Protein AF-A0A9Q4DMS9-F1 (afdb_monomer_lite)

Organism: Bacillus spizizenii (NCBI:txid96241)

Radius of gyration: 16.62 Å; chains: 1; bounding box: 44×31×35 Å

Secondary structure (DSSP, 8-state):
-HHHHHHHHTS-------HHHHHHHHTS-HHHHHHHHHHHHTTTS-HHHHHHHHHHHTTTTT--HHHHHHHHHHHHHHTT-

Structure (mmCIF, N/CA/C/O backbone):
data_AF-A0A9Q4DMS9-F1
#
_entry.id   AF-A0A9Q4DMS9-F1
#
loop_
_atom_site.group_PDB
_atom_site.id
_atom_site.type_symbol
_atom_site.label_atom_id
_atom_site.label_alt_id
_atom_site.label_comp_id
_atom_site.label_asym_id
_atom_site.label_entity_id
_atom_site.label_seq_id
_atom_site.pdbx_PDB_ins_code
_atom_site.Cartn_x
_atom_site.Cartn_y
_atom_site.Cartn_z
_atom_site.occupancy
_atom_site.B_iso_or_equiv
_atom_site.auth_seq_id
_atom_site.auth_comp_id
_atom_site.auth_asym_id
_atom_site.auth_atom_id
_atom_site.pdbx_PDB_model_num
ATOM 1 N N . THR A 1 1 ? 25.888 -7.675 -10.660 1.00 60.72 1 THR A N 1
ATOM 2 C CA . THR A 1 1 ? 27.269 -8.200 -10.771 1.00 60.72 1 THR A CA 1
ATOM 3 C C . THR A 1 1 ? 27.325 -9.105 -11.987 1.00 60.72 1 THR A C 1
ATOM 5 O O . THR A 1 1 ? 26.295 -9.690 -12.299 1.00 60.72 1 THR A O 1
ATOM 8 N N . GLU A 1 2 ? 28.468 -9.241 -12.669 1.00 75.75 2 GLU A N 1
ATOM 9 C CA . GLU A 1 2 ? 28.606 -10.161 -13.823 1.00 75.75 2 GLU A CA 1
ATOM 10 C C . GLU A 1 2 ? 28.169 -11.593 -13.480 1.00 75.75 2 GLU A C 1
ATOM 12 O O . GLU A 1 2 ? 27.479 -12.244 -14.256 1.00 75.75 2 GLU A O 1
ATOM 17 N N . THR A 1 3 ? 28.472 -12.042 -12.260 1.00 79.00 3 THR A N 1
ATOM 18 C CA . THR A 1 3 ? 28.063 -13.353 -11.739 1.00 79.00 3 THR A CA 1
ATOM 19 C C . THR A 1 3 ? 26.542 -13.522 -11.659 1.00 79.00 3 THR A C 1
ATOM 21 O O . THR A 1 3 ? 26.041 -14.626 -11.836 1.00 79.00 3 THR A O 1
ATOM 24 N N . GLY A 1 4 ? 25.80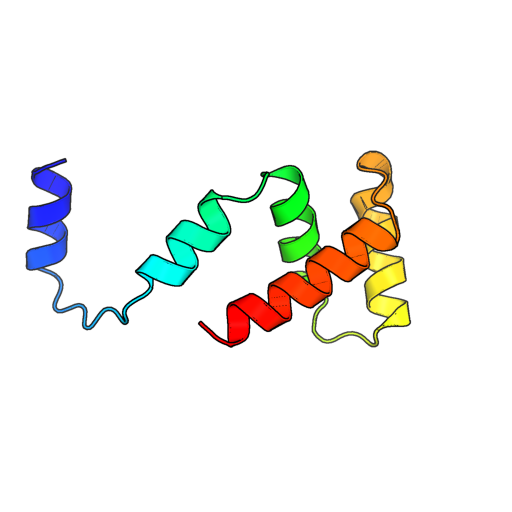1 -12.440 -11.393 1.00 73.88 4 GLY A N 1
ATOM 25 C CA . GLY A 1 4 ? 24.339 -12.461 -11.331 1.00 73.88 4 GLY A CA 1
ATOM 26 C C . GLY A 1 4 ? 23.691 -12.571 -12.710 1.00 73.88 4 GLY A C 1
ATOM 27 O O . GLY A 1 4 ? 22.732 -13.317 -12.855 1.00 73.88 4 GLY A O 1
ATOM 28 N N . SER A 1 5 ? 24.238 -11.890 -13.724 1.00 71.75 5 SER A N 1
ATOM 29 C CA . SER A 1 5 ? 23.759 -12.025 -15.109 1.00 71.75 5 SER A CA 1
ATOM 30 C C . SER A 1 5 ? 24.003 -13.431 -15.653 1.00 71.75 5 SER A C 1
ATOM 32 O O . SER A 1 5 ? 23.061 -14.059 -16.115 1.00 71.75 5 SER A O 1
ATOM 34 N N . ALA A 1 6 ? 25.214 -13.976 -15.483 1.00 77.69 6 ALA A N 1
ATOM 35 C CA . ALA A 1 6 ? 25.532 -15.331 -15.945 1.00 77.69 6 ALA A CA 1
ATOM 36 C C . ALA A 1 6 ? 24.661 -16.419 -15.282 1.00 77.69 6 ALA A C 1
ATOM 38 O O . ALA A 1 6 ? 24.369 -17.440 -15.893 1.00 77.69 6 ALA A O 1
ATOM 39 N N . PHE A 1 7 ? 24.223 -16.211 -14.034 1.00 79.06 7 PHE A N 1
ATOM 40 C CA . PHE A 1 7 ? 23.275 -17.106 -13.362 1.00 79.06 7 PHE A CA 1
ATOM 41 C C . PHE A 1 7 ? 21.880 -17.075 -14.006 1.00 79.06 7 PHE A C 1
ATOM 43 O O . PHE A 1 7 ? 21.246 -18.120 -14.131 1.00 79.06 7 PHE A O 1
ATOM 50 N N . LEU A 1 8 ? 21.413 -15.893 -14.421 1.00 73.75 8 LEU A N 1
ATOM 51 C CA . LEU A 1 8 ? 20.115 -15.730 -15.076 1.00 73.75 8 LEU A CA 1
ATOM 52 C C . LEU A 1 8 ? 20.115 -16.314 -16.492 1.00 73.75 8 LEU A C 1
ATOM 54 O O . LEU A 1 8 ? 19.123 -16.919 -16.868 1.00 73.75 8 LEU A O 1
ATOM 58 N N . ASP A 1 9 ? 21.231 -16.236 -17.222 1.00 74.38 9 ASP A N 1
ATOM 59 C CA . ASP A 1 9 ? 21.366 -16.805 -18.575 1.00 74.38 9 ASP A CA 1
ATOM 60 C C . ASP A 1 9 ? 21.238 -18.344 -18.610 1.00 74.38 9 ASP A C 1
ATOM 62 O O . ASP A 1 9 ? 20.969 -18.932 -19.656 1.00 74.38 9 ASP A O 1
ATOM 66 N N . HIS A 1 10 ? 21.441 -19.019 -17.472 1.00 74.94 10 HIS A N 1
ATOM 67 C CA . HIS A 1 10 ? 21.245 -20.467 -17.334 1.00 74.94 10 HIS A CA 1
ATOM 68 C C . HIS A 1 10 ? 19.819 -20.861 -16.953 1.00 74.94 10 HIS A C 1
ATOM 70 O O . HIS A 1 10 ? 19.455 -22.035 -17.053 1.00 74.94 10 HIS A O 1
ATOM 76 N N . ALA A 1 11 ? 19.031 -19.905 -16.474 1.00 72.06 11 ALA A N 1
ATOM 77 C CA . ALA A 1 11 ? 17.634 -20.116 -16.187 1.00 72.06 11 ALA A CA 1
ATOM 78 C C . ALA A 1 11 ? 16.858 -19.762 -17.459 1.00 72.06 11 ALA A C 1
ATOM 80 O O . ALA A 1 11 ? 16.837 -18.605 -17.862 1.00 72.06 11 ALA A O 1
ATOM 81 N N . ASP A 1 12 ? 16.226 -20.753 -18.092 1.00 66.31 12 ASP A N 1
ATOM 82 C CA . ASP A 1 12 ? 15.269 -20.565 -19.198 1.00 66.31 12 ASP A CA 1
ATOM 83 C C . ASP A 1 12 ? 13.996 -19.874 -18.654 1.00 66.31 12 ASP A C 1
ATOM 85 O O . ASP A 1 12 ? 12.910 -20.446 -18.554 1.00 66.31 12 ASP A O 1
ATOM 89 N N . LEU A 1 13 ? 14.165 -18.651 -18.156 1.00 70.19 13 LEU A N 1
ATOM 90 C CA . LEU A 1 13 ? 13.124 -17.822 -17.582 1.00 70.19 13 LEU A CA 1
ATOM 91 C C . LEU A 1 13 ? 12.567 -16.959 -18.704 1.00 70.19 13 LEU A C 1
ATOM 93 O O . LEU A 1 13 ? 13.144 -15.931 -19.057 1.00 70.19 13 LEU A O 1
ATOM 97 N N . ASP A 1 14 ? 11.411 -17.363 -19.223 1.00 72.25 14 ASP A N 1
ATOM 98 C CA . ASP A 1 14 ? 10.519 -16.452 -19.934 1.00 72.25 14 ASP A CA 1
ATOM 99 C C . ASP A 1 14 ? 9.949 -15.458 -18.913 1.00 72.25 14 ASP A C 1
ATOM 101 O O . ASP A 1 14 ? 8.889 -15.662 -18.314 1.00 72.25 14 ASP A O 1
ATOM 105 N N . MET A 1 15 ? 10.754 -14.444 -18.589 1.00 70.75 15 MET A N 1
ATOM 106 C CA . MET A 1 15 ? 10.376 -13.410 -17.642 1.00 70.75 15 MET A CA 1
ATOM 107 C C . MET A 1 15 ? 9.555 -12.358 -18.395 1.00 70.75 15 MET A C 1
ATOM 109 O O . MET A 1 15 ? 10.091 -11.731 -19.314 1.00 70.75 15 MET A O 1
ATOM 113 N N . PRO A 1 16 ? 8.288 -12.117 -18.012 1.00 80.00 16 PRO A N 1
ATOM 114 C CA . PRO A 1 16 ? 7.524 -11.017 -18.585 1.00 80.00 16 PRO A CA 1
ATOM 115 C C . PRO A 1 16 ? 8.246 -9.685 -18.337 1.00 80.00 16 PRO A C 1
ATOM 117 O O . PRO A 1 16 ? 9.036 -9.564 -17.395 1.00 80.00 16 PRO A O 1
ATOM 120 N N . ASP A 1 17 ? 7.981 -8.672 -19.166 1.00 83.56 17 ASP A N 1
ATOM 121 C CA . ASP A 1 17 ? 8.559 -7.340 -18.967 1.00 83.56 17 ASP A CA 1
ATOM 122 C C . ASP A 1 17 ? 7.996 -6.696 -17.690 1.00 83.56 17 ASP A C 1
ATOM 124 O O . ASP A 1 17 ? 6.979 -6.010 -17.687 1.00 83.56 17 ASP A O 1
ATOM 128 N N . ILE A 1 18 ? 8.675 -6.947 -16.573 1.00 86.56 18 ILE A N 1
ATOM 129 C CA . ILE A 1 18 ? 8.348 -6.404 -15.253 1.00 86.56 18 ILE A CA 1
ATOM 130 C C . ILE A 1 18 ? 9.112 -5.114 -14.956 1.00 86.56 18 ILE A C 1
ATOM 132 O O . ILE A 1 18 ? 9.044 -4.604 -13.836 1.00 86.56 18 ILE A O 1
ATOM 136 N N . LYS A 1 19 ? 9.872 -4.572 -15.919 1.00 88.19 19 LYS A N 1
ATOM 137 C CA . LYS A 1 19 ? 10.709 -3.395 -15.669 1.00 88.19 19 LYS A CA 1
ATOM 138 C C . LYS A 1 19 ? 9.859 -2.203 -15.225 1.00 88.19 19 LYS A C 1
ATOM 140 O O . LYS A 1 19 ? 10.228 -1.522 -14.271 1.00 88.19 19 LYS A O 1
ATOM 145 N N . GLY A 1 20 ? 8.695 -2.007 -15.851 1.00 89.88 20 GLY A N 1
ATOM 146 C CA . GLY A 1 20 ? 7.734 -0.968 -15.465 1.00 89.88 20 GLY A CA 1
ATOM 147 C C . GLY A 1 20 ? 7.235 -1.117 -14.023 1.00 89.88 20 GLY A C 1
ATOM 148 O O . GLY A 1 20 ? 7.222 -0.142 -13.272 1.00 89.88 20 GLY A O 1
ATOM 149 N N . TYR A 1 21 ? 6.915 -2.345 -13.603 1.00 91.44 21 TYR A N 1
ATOM 150 C CA . TYR A 1 21 ? 6.524 -2.647 -12.222 1.00 91.44 21 TYR A CA 1
ATOM 151 C C . TYR A 1 21 ? 7.640 -2.316 -11.229 1.00 91.44 21 TYR A C 1
ATOM 153 O O . TYR A 1 21 ? 7.402 -1.644 -10.225 1.00 91.44 21 TYR A O 1
ATOM 161 N N . ILE A 1 22 ? 8.861 -2.777 -11.512 1.00 92.31 22 ILE A N 1
ATOM 162 C CA . ILE A 1 22 ? 10.023 -2.576 -10.640 1.00 92.31 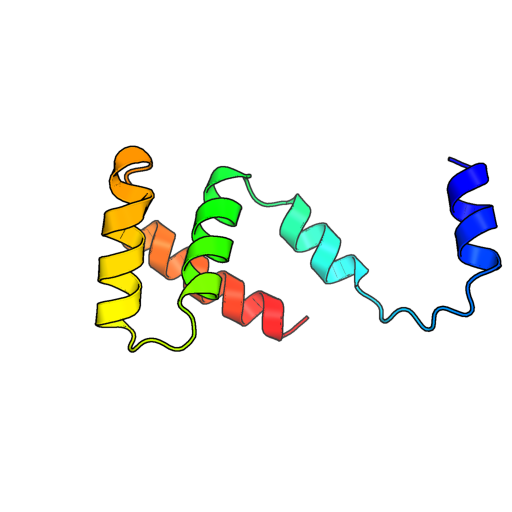22 ILE A CA 1
ATOM 163 C C . ILE A 1 22 ? 10.323 -1.084 -10.484 1.00 92.31 22 ILE A C 1
ATOM 165 O O . ILE A 1 22 ? 10.503 -0.612 -9.361 1.00 92.31 22 ILE A O 1
ATOM 169 N N . ASP A 1 23 ? 10.356 -0.339 -11.589 1.00 94.81 23 ASP A N 1
ATOM 170 C CA . ASP A 1 23 ? 10.639 1.097 -11.574 1.00 94.81 23 ASP A CA 1
ATOM 171 C C . ASP A 1 23 ? 9.554 1.865 -10.798 1.00 94.81 23 ASP A C 1
ATOM 173 O O . ASP A 1 23 ? 9.877 2.720 -9.969 1.00 94.81 23 ASP A O 1
ATOM 177 N N . SER A 1 24 ? 8.277 1.511 -10.997 1.00 96.00 24 SER A N 1
ATOM 178 C CA . SER A 1 24 ? 7.145 2.096 -10.269 1.00 96.00 24 SER A CA 1
ATOM 179 C C . SER A 1 24 ? 7.270 1.875 -8.758 1.00 96.00 24 SER A C 1
ATOM 181 O O . SER A 1 24 ? 7.282 2.839 -7.987 1.00 96.00 24 SER A O 1
ATOM 183 N N . VAL A 1 25 ? 7.486 0.628 -8.324 1.00 96.06 25 VAL A N 1
ATOM 184 C CA . VAL A 1 25 ? 7.632 0.285 -6.900 1.00 96.06 25 VAL A CA 1
ATOM 185 C C . VAL A 1 25 ? 8.851 0.971 -6.283 1.00 96.06 25 VAL A C 1
ATOM 187 O O . VAL A 1 25 ? 8.731 1.565 -5.213 1.00 96.06 25 VAL A O 1
ATOM 190 N N . ASN A 1 26 ? 9.999 0.974 -6.964 1.00 96.69 26 ASN A N 1
ATOM 191 C CA . ASN A 1 26 ? 11.224 1.608 -6.465 1.00 96.69 26 ASN A CA 1
ATOM 192 C C . ASN A 1 26 ? 11.121 3.136 -6.335 1.00 96.69 26 ASN A C 1
ATOM 194 O O . ASN A 1 26 ? 11.887 3.735 -5.580 1.00 96.69 26 ASN A O 1
ATOM 198 N N . SER A 1 27 ? 10.192 3.775 -7.051 1.00 96.81 27 SER A N 1
ATOM 199 C CA . SER A 1 27 ? 9.975 5.224 -6.968 1.00 96.81 27 SER A CA 1
ATOM 200 C C . SER A 1 27 ? 9.216 5.666 -5.709 1.00 96.81 27 SER A C 1
ATOM 202 O O . SER A 1 27 ? 9.221 6.850 -5.361 1.00 96.81 27 SER A O 1
ATOM 204 N N . ARG A 1 28 ? 8.554 4.735 -5.008 1.00 97.88 28 ARG A N 1
ATOM 205 C CA . ARG A 1 28 ? 7.710 5.028 -3.844 1.00 97.88 28 ARG A CA 1
ATOM 206 C C . ARG A 1 28 ? 8.474 4.859 -2.531 1.00 97.88 28 ARG A C 1
ATOM 208 O O . ARG A 1 28 ? 9.398 4.062 -2.404 1.00 97.88 28 ARG A O 1
ATOM 215 N N . SER A 1 29 ? 8.062 5.608 -1.508 1.00 98.19 29 SER A N 1
ATOM 216 C CA . SER A 1 29 ? 8.668 5.493 -0.177 1.00 98.19 29 SER A CA 1
ATOM 217 C C . SER A 1 29 ? 8.314 4.161 0.491 1.00 98.19 29 SER A C 1
ATOM 219 O O . SER A 1 29 ? 7.201 3.654 0.339 1.00 98.19 29 SER A O 1
ATOM 221 N N . SER A 1 30 ? 9.215 3.630 1.324 1.00 98.00 30 SER A N 1
ATOM 222 C CA . SER A 1 30 ? 8.952 2.401 2.090 1.00 98.00 30 SER A CA 1
ATOM 223 C C . SER A 1 30 ? 7.705 2.511 2.970 1.00 98.00 30 SER A C 1
ATOM 225 O O . SER A 1 30 ? 6.954 1.551 3.088 1.00 98.00 30 SER A O 1
ATOM 227 N N . ARG A 1 31 ? 7.445 3.696 3.540 1.00 97.88 31 ARG A N 1
ATOM 228 C CA . ARG A 1 31 ? 6.238 3.972 4.331 1.00 97.88 31 ARG A CA 1
ATOM 229 C C . ARG A 1 31 ? 4.962 3.804 3.501 1.00 97.88 31 ARG A C 1
ATOM 231 O O . ARG A 1 31 ? 3.981 3.269 4.008 1.00 97.88 31 ARG A O 1
ATOM 238 N N . PHE A 1 32 ? 4.957 4.277 2.259 1.00 98.44 32 PHE A N 1
ATOM 239 C CA . PHE A 1 32 ? 3.801 4.144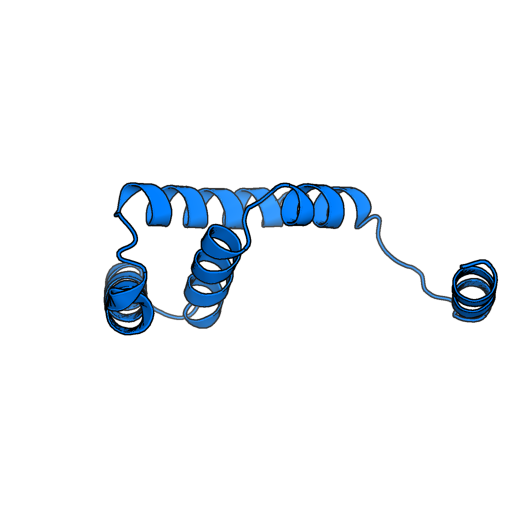 1.374 1.00 98.44 32 PHE A CA 1
ATOM 240 C C . PHE A 1 32 ? 3.609 2.690 0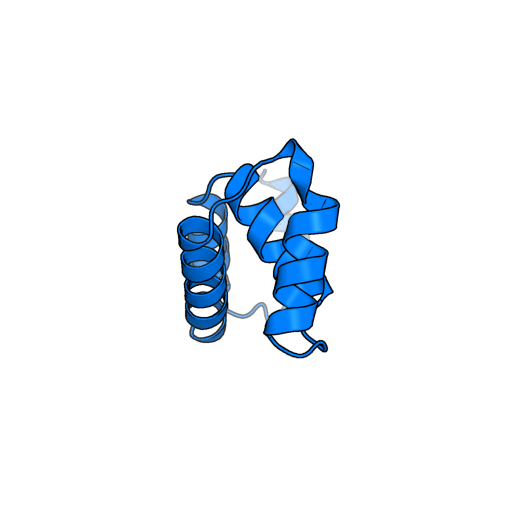.927 1.00 98.44 32 PHE A C 1
ATOM 242 O O . PHE A 1 32 ? 2.508 2.156 0.996 1.00 98.44 32 PHE A O 1
ATOM 249 N N . LEU A 1 33 ? 4.694 2.002 0.564 1.00 98.31 33 LEU A N 1
ATOM 250 C CA . LEU A 1 33 ? 4.639 0.584 0.192 1.00 98.31 33 LEU A CA 1
ATOM 251 C C . LEU A 1 33 ? 4.218 -0.322 1.362 1.00 98.31 33 LEU A C 1
ATOM 253 O O . LEU A 1 33 ? 3.554 -1.339 1.159 1.00 98.31 33 LEU A O 1
ATOM 257 N N . GLU A 1 34 ? 4.541 0.056 2.601 1.00 98.38 34 GLU A N 1
ATOM 258 C CA . GLU A 1 34 ? 4.008 -0.596 3.801 1.00 98.38 34 GLU A CA 1
ATOM 259 C C . GLU A 1 34 ? 2.474 -0.473 3.878 1.00 98.38 34 GLU A C 1
ATOM 261 O O . GLU A 1 34 ? 1.799 -1.449 4.211 1.00 98.38 34 GLU A O 1
ATOM 266 N N . LEU A 1 35 ? 1.903 0.686 3.536 1.00 98.62 35 LEU A N 1
ATOM 267 C CA . LEU A 1 35 ? 0.450 0.862 3.472 1.00 98.62 35 LEU A CA 1
ATOM 268 C C . LEU A 1 35 ? -0.162 -0.007 2.369 1.00 98.62 35 LEU A C 1
ATOM 270 O O . LEU A 1 35 ? -1.056 -0.802 2.652 1.00 98.62 35 LEU A O 1
ATOM 274 N N . VAL A 1 36 ? 0.376 0.081 1.149 1.00 98.44 36 VAL A N 1
ATOM 275 C CA . VAL A 1 36 ? -0.066 -0.697 -0.022 1.00 98.44 36 VAL A CA 1
ATOM 276 C C . VAL A 1 36 ? -0.075 -2.197 0.280 1.00 98.44 36 VAL A C 1
ATOM 278 O O . VAL A 1 36 ? -1.091 -2.866 0.102 1.00 98.44 36 VAL A O 1
ATOM 281 N N . SER A 1 37 ? 1.027 -2.731 0.811 1.00 98.06 37 SER A N 1
ATOM 282 C CA . SER A 1 37 ? 1.124 -4.153 1.172 1.00 98.06 37 SER A CA 1
ATOM 283 C C . SER A 1 37 ? 0.127 -4.565 2.259 1.00 98.06 37 SER A C 1
ATOM 285 O O . SER A 1 37 ? -0.397 -5.676 2.223 1.00 98.06 37 SER A O 1
ATOM 287 N N . THR A 1 38 ? -0.189 -3.673 3.201 1.00 98.31 38 THR A N 1
ATOM 288 C CA . THR A 1 38 ? -1.180 -3.952 4.251 1.00 98.31 38 THR A CA 1
ATOM 289 C C . THR A 1 38 ? -2.605 -3.955 3.698 1.00 98.31 38 THR A C 1
ATOM 291 O O . THR A 1 38 ? -3.409 -4.787 4.109 1.00 98.31 38 THR A O 1
ATOM 294 N N . ILE A 1 39 ? -2.918 -3.069 2.749 1.00 98.44 39 ILE A N 1
ATOM 295 C CA . ILE A 1 39 ? -4.204 -3.075 2.040 1.00 98.44 39 ILE A CA 1
ATOM 296 C C . ILE A 1 39 ? -4.362 -4.385 1.257 1.00 98.44 39 ILE A C 1
ATOM 298 O O . ILE A 1 39 ? -5.389 -5.048 1.389 1.00 98.44 39 ILE A O 1
ATOM 302 N N . LEU A 1 40 ? -3.325 -4.798 0.517 1.00 97.94 40 LEU A N 1
ATOM 303 C CA . LEU A 1 40 ? -3.319 -6.050 -0.251 1.00 97.94 40 LEU A CA 1
ATOM 304 C C . LEU A 1 40 ? -3.461 -7.296 0.635 1.00 97.94 40 LEU A C 1
ATOM 306 O O . LEU A 1 40 ? -4.130 -8.250 0.250 1.00 97.94 40 LEU A O 1
ATOM 310 N N . TYR A 1 41 ? -2.890 -7.290 1.843 1.00 98.06 41 TYR A N 1
ATOM 311 C CA . TYR A 1 41 ? -3.080 -8.381 2.808 1.00 98.06 41 TYR A CA 1
ATOM 312 C C . TYR A 1 41 ? -4.562 -8.603 3.160 1.00 98.06 41 TYR A C 1
ATOM 314 O O . TYR A 1 41 ? -4.985 -9.735 3.388 1.00 98.06 41 TYR A O 1
ATOM 322 N N . PHE A 1 42 ? -5.362 -7.534 3.176 1.00 98.06 42 PHE A N 1
ATOM 323 C CA . PHE A 1 42 ? -6.790 -7.577 3.483 1.00 98.06 42 PHE A CA 1
ATOM 324 C C . PHE A 1 42 ? -7.684 -7.542 2.237 1.00 98.06 42 PHE A C 1
ATOM 326 O O . PHE A 1 42 ? -8.871 -7.252 2.369 1.00 98.06 42 PHE A O 1
ATOM 333 N N . ASP A 1 43 ? -7.165 -7.827 1.036 1.00 95.06 43 ASP A N 1
ATOM 334 C CA . ASP A 1 43 ? -7.895 -7.537 -0.205 1.00 95.06 43 ASP A CA 1
ATOM 335 C C . ASP A 1 43 ? -9.257 -8.248 -0.325 1.00 95.06 43 ASP A C 1
ATOM 337 O O . ASP A 1 43 ? -10.193 -7.697 -0.900 1.00 95.06 43 ASP A O 1
ATOM 341 N N . GLY A 1 44 ? -9.404 -9.415 0.310 1.00 95.75 44 GLY A N 1
ATOM 342 C CA . GLY A 1 44 ? -10.651 -10.188 0.353 1.00 95.75 44 GLY A CA 1
ATOM 343 C C . GLY A 1 44 ? -11.728 -9.686 1.326 1.00 95.75 44 GLY A C 1
ATOM 344 O O . GLY A 1 44 ? -12.733 -10.372 1.493 1.00 95.75 44 GLY A O 1
ATOM 345 N N . LEU A 1 45 ? -11.522 -8.552 2.001 1.00 97.81 45 LEU A N 1
ATOM 346 C CA . LEU A 1 45 ? -12.514 -7.938 2.888 1.00 97.81 45 LEU A CA 1
ATOM 347 C C . LEU A 1 45 ? -13.300 -6.828 2.185 1.00 97.81 45 LEU A C 1
ATOM 349 O O . LEU A 1 45 ? -12.779 -6.143 1.301 1.00 97.81 45 LEU A O 1
ATOM 353 N N . GLU A 1 46 ? -14.523 -6.594 2.662 1.00 97.75 46 GLU A N 1
ATOM 354 C CA . GLU A 1 46 ? -15.330 -5.437 2.270 1.00 97.75 46 GLU A CA 1
ATOM 355 C C . GLU A 1 46 ? -14.603 -4.122 2.581 1.00 97.75 46 GLU A C 1
ATOM 357 O O . GLU A 1 46 ? -13.835 -4.031 3.542 1.00 97.75 46 GLU A O 1
ATOM 362 N N . ALA A 1 47 ? -14.850 -3.085 1.776 1.00 94.88 47 ALA A N 1
ATOM 363 C CA . ALA A 1 47 ? -14.054 -1.854 1.781 1.00 94.88 47 ALA A CA 1
ATOM 364 C C . ALA A 1 47 ? -13.940 -1.187 3.166 1.00 94.88 47 ALA A C 1
ATOM 366 O O . ALA A 1 47 ? -12.837 -0.828 3.584 1.00 94.88 47 ALA A O 1
ATOM 367 N N . GLU A 1 48 ? -15.053 -1.068 3.894 1.00 96.88 48 GLU A N 1
ATOM 368 C CA . GLU A 1 48 ? -15.070 -0.457 5.231 1.00 96.88 48 GLU A CA 1
ATOM 369 C C . GLU A 1 48 ? -14.323 -1.307 6.265 1.00 96.88 48 GLU A C 1
ATOM 371 O O . GLU A 1 48 ? -13.520 -0.783 7.038 1.00 96.88 48 GLU A O 1
ATOM 376 N N . GLU A 1 49 ? -14.506 -2.631 6.238 1.00 98.19 49 GLU A N 1
ATOM 377 C CA . GLU A 1 49 ? -13.802 -3.535 7.151 1.00 98.19 49 GLU A CA 1
ATOM 378 C C . GLU A 1 49 ? -12.290 -3.538 6.869 1.00 98.19 49 GLU A C 1
ATOM 380 O O . GLU A 1 49 ? -11.472 -3.472 7.793 1.00 98.19 49 GLU A O 1
ATOM 385 N N . LYS A 1 50 ? -11.905 -3.568 5.587 1.00 98.06 50 LYS A N 1
ATOM 386 C CA . LYS A 1 50 ? -10.514 -3.461 5.128 1.00 98.06 50 LYS A CA 1
ATOM 387 C C . LYS A 1 50 ? -9.870 -2.192 5.683 1.00 98.06 50 LYS A C 1
ATOM 389 O O . LYS A 1 50 ? -8.802 -2.256 6.299 1.00 98.06 50 LYS A O 1
ATOM 394 N N . LYS A 1 51 ? -10.549 -1.052 5.529 1.00 98.12 51 LYS A N 1
ATOM 395 C CA . LYS A 1 51 ? -10.077 0.250 6.001 1.00 98.12 51 LYS A CA 1
ATOM 396 C C . LYS A 1 51 ? -9.919 0.271 7.520 1.00 98.12 51 LYS A C 1
ATOM 398 O O . LYS A 1 51 ? -8.839 0.595 8.011 1.00 98.12 51 LYS A O 1
ATOM 403 N N . GLU A 1 52 ? -10.931 -0.152 8.272 1.00 98.31 52 GLU A N 1
ATOM 404 C CA . GLU A 1 52 ? -10.866 -0.210 9.737 1.00 98.31 52 GLU A CA 1
ATOM 405 C C . GLU A 1 52 ? -9.671 -1.047 10.226 1.00 98.31 52 GLU A C 1
ATOM 407 O O . GLU A 1 52 ? -8.896 -0.601 11.083 1.00 98.31 52 GLU A O 1
ATOM 412 N N . LYS A 1 53 ? -9.462 -2.241 9.653 1.00 98.25 53 LYS A N 1
ATOM 413 C CA . LYS A 1 53 ? -8.342 -3.114 10.035 1.00 98.25 53 LYS A CA 1
ATOM 414 C C . LYS A 1 53 ? -6.984 -2.496 9.711 1.00 98.25 53 LYS A C 1
ATOM 416 O O . LYS A 1 53 ? -6.084 -2.558 10.554 1.00 98.25 53 LYS A O 1
ATOM 421 N N . VAL A 1 54 ? -6.832 -1.875 8.537 1.00 98.25 54 VAL A N 1
ATOM 422 C CA . VAL A 1 54 ? -5.588 -1.195 8.137 1.00 98.25 54 VAL A CA 1
ATOM 423 C C . VAL A 1 54 ? -5.251 -0.068 9.117 1.00 98.25 54 VAL A C 1
ATOM 425 O O . VAL A 1 54 ? -4.141 -0.034 9.652 1.00 98.25 54 VAL A O 1
ATOM 428 N N . PHE A 1 55 ? -6.207 0.811 9.426 1.00 98.12 55 PHE A N 1
ATOM 429 C CA . PHE A 1 55 ? -5.980 1.926 10.354 1.00 98.12 55 PHE A CA 1
ATOM 430 C C . PHE A 1 55 ? -5.738 1.457 11.794 1.00 98.12 55 PHE A C 1
ATOM 432 O O . PHE A 1 55 ? -4.948 2.067 12.519 1.00 98.12 55 PHE A O 1
ATOM 439 N N . THR A 1 56 ? -6.342 0.339 12.200 1.00 97.88 56 THR A N 1
ATOM 440 C CA . THR A 1 56 ? -6.117 -0.260 13.522 1.00 97.88 56 THR A CA 1
ATOM 441 C C . THR A 1 56 ? -4.684 -0.784 13.655 1.00 97.88 56 THR A C 1
ATOM 443 O O . THR A 1 56 ? -3.960 -0.397 14.581 1.00 97.88 56 THR A O 1
ATOM 446 N N . ILE A 1 57 ? -4.229 -1.619 12.711 1.00 97.75 57 ILE A N 1
ATOM 447 C CA . ILE A 1 57 ? -2.901 -2.254 12.781 1.00 97.75 57 ILE A CA 1
ATOM 448 C C . ILE A 1 57 ? -1.757 -1.274 12.482 1.00 97.75 57 ILE A C 1
ATOM 450 O O . ILE A 1 57 ? -0.651 -1.443 12.998 1.00 97.75 57 ILE A O 1
ATOM 454 N N . LYS A 1 58 ? -2.023 -0.220 11.700 1.00 97.12 5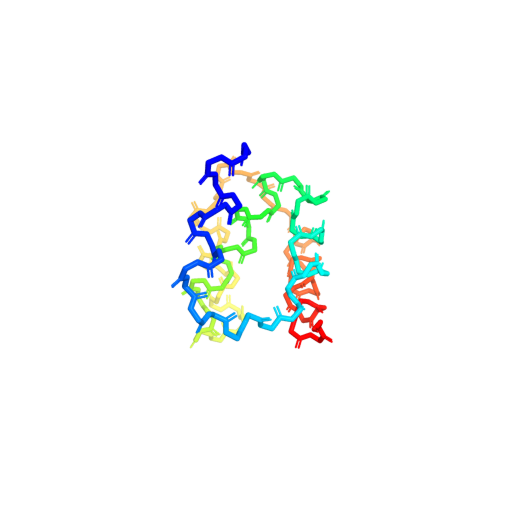8 LYS A N 1
ATOM 455 C CA . LYS A 1 58 ? -1.057 0.835 11.348 1.00 97.12 58 LYS A CA 1
ATOM 456 C C . LYS A 1 58 ? -1.274 2.153 12.094 1.00 97.12 58 LYS A C 1
ATOM 458 O O . LYS A 1 58 ? -0.783 3.205 11.683 1.00 97.12 58 LYS A O 1
ATOM 463 N N . SER A 1 59 ? -1.961 2.111 13.231 1.00 96.25 59 SER A N 1
ATOM 464 C CA . SER A 1 59 ? -2.255 3.294 14.053 1.00 96.25 59 SER A CA 1
ATOM 465 C C . SER A 1 59 ? -1.007 4.107 14.435 1.00 96.25 59 SER A C 1
ATOM 467 O O . SER A 1 59 ? -1.060 5.335 14.503 1.00 96.25 59 SER A O 1
ATOM 469 N N . LYS A 1 60 ? 0.151 3.455 14.619 1.00 97.06 60 LYS A N 1
ATOM 470 C CA . LYS A 1 60 ? 1.432 4.126 14.921 1.00 97.06 60 LYS A CA 1
ATOM 471 C C . LYS A 1 60 ? 1.976 4.946 13.752 1.00 97.06 60 LYS A C 1
ATOM 473 O O . LYS A 1 60 ? 2.619 5.967 13.979 1.00 97.06 60 LYS A O 1
ATOM 478 N N . GLN A 1 61 ? 1.722 4.506 12.523 1.00 96.75 61 GLN A N 1
ATOM 479 C CA . GLN A 1 61 ? 2.118 5.195 11.304 1.00 96.75 61 GLN A CA 1
ATOM 480 C C . GLN A 1 61 ? 1.225 6.411 11.046 1.00 96.75 61 GLN A C 1
ATOM 482 O O . GLN A 1 61 ? 1.680 7.327 10.369 1.00 96.75 61 GLN A O 1
ATOM 487 N N . LYS A 1 62 ? 0.019 6.480 11.627 1.00 95.81 62 LYS A N 1
ATOM 488 C CA . LYS A 1 62 ? -0.903 7.620 11.482 1.00 95.81 62 LYS A CA 1
ATOM 489 C C . LYS A 1 62 ? -1.167 7.958 10.011 1.00 95.81 62 LYS A C 1
ATOM 491 O O . LYS A 1 62 ? -0.980 9.102 9.605 1.00 95.81 62 LYS A 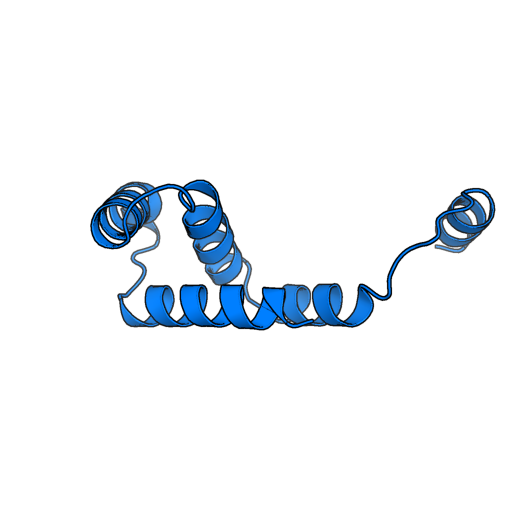O 1
ATOM 496 N N . TYR A 1 63 ? -1.512 6.945 9.218 1.00 97.94 63 TYR A N 1
ATOM 497 C CA . TYR A 1 63 ? -1.927 7.177 7.838 1.00 97.94 63 TYR A CA 1
ATOM 498 C C . TYR A 1 63 ? -3.180 8.050 7.797 1.00 97.94 63 TYR A C 1
ATOM 500 O O . TYR A 1 63 ? -4.007 7.977 8.711 1.00 97.94 63 TYR A O 1
ATOM 508 N N . THR A 1 64 ? -3.311 8.878 6.767 1.00 98.19 64 THR A N 1
ATOM 509 C CA . THR A 1 64 ? -4.533 9.649 6.522 1.00 98.19 64 THR A CA 1
ATOM 510 C C . THR A 1 64 ? -5.469 8.917 5.561 1.00 98.19 64 THR A C 1
ATOM 512 O O . THR A 1 64 ? -5.089 7.931 4.925 1.00 98.19 64 THR A O 1
ATOM 515 N N . ASN A 1 65 ? -6.719 9.379 5.462 1.00 98.06 65 ASN A N 1
ATOM 516 C CA . ASN A 1 65 ? -7.651 8.850 4.464 1.00 98.06 65 ASN A CA 1
ATOM 517 C C . ASN A 1 65 ? -7.130 9.096 3.045 1.00 98.06 65 ASN A C 1
ATOM 519 O O . ASN A 1 65 ? -7.225 8.214 2.206 1.00 98.06 65 ASN A O 1
ATOM 523 N N . GLU A 1 66 ? -6.508 10.249 2.816 1.00 98.50 66 GLU A N 1
ATOM 524 C CA . GLU A 1 66 ? -5.933 10.625 1.528 1.00 98.50 66 GLU A CA 1
ATOM 525 C C . GLU A 1 66 ? -4.775 9.693 1.138 1.00 98.50 66 GLU A C 1
ATOM 527 O O . GLU A 1 66 ? -4.728 9.234 0.002 1.00 98.50 66 GLU A O 1
ATOM 532 N N . GLU A 1 67 ? -3.882 9.344 2.078 1.00 98.38 67 GLU A N 1
ATOM 533 C CA . GLU A 1 67 ? -2.821 8.348 1.835 1.00 98.38 67 GLU A CA 1
ATOM 534 C C . GLU A 1 67 ? -3.406 6.955 1.524 1.00 98.38 67 GLU A C 1
ATOM 536 O O . GLU A 1 67 ? -2.853 6.215 0.711 1.00 98.38 67 GLU A O 1
ATOM 541 N N . TYR A 1 68 ? -4.519 6.580 2.165 1.00 98.50 68 TYR A N 1
ATOM 542 C CA . TYR A 1 68 ? -5.206 5.308 1.912 1.00 98.50 68 TYR A CA 1
ATOM 543 C C . TYR A 1 68 ? -5.840 5.265 0.519 1.00 98.50 68 TYR A C 1
ATOM 545 O O . TYR A 1 68 ? -5.691 4.273 -0.194 1.00 98.50 68 TYR A O 1
ATOM 553 N N . ASP A 1 69 ? -6.501 6.348 0.116 1.00 98.44 69 ASP A N 1
ATOM 554 C CA . ASP A 1 69 ? -7.121 6.466 -1.200 1.00 98.44 69 ASP A CA 1
ATOM 555 C C . ASP A 1 69 ? -6.051 6.509 -2.310 1.00 98.44 69 ASP A C 1
ATOM 557 O O . ASP A 1 69 ? -6.199 5.826 -3.325 1.00 98.44 69 ASP A O 1
ATOM 561 N N . GLU A 1 70 ? -4.922 7.202 -2.090 1.00 98.62 70 GLU A N 1
ATOM 562 C CA . GLU A 1 70 ? -3.757 7.158 -2.991 1.00 98.62 70 GLU A CA 1
ATOM 563 C C . GLU A 1 70 ? -3.211 5.728 -3.123 1.00 98.62 70 GLU A C 1
ATOM 565 O O . GLU A 1 70 ? -2.893 5.277 -4.223 1.00 98.62 70 GLU A O 1
ATOM 570 N N . ALA A 1 71 ? -3.120 4.983 -2.018 1.00 98.44 71 ALA A N 1
ATOM 571 C CA . ALA A 1 71 ? -2.642 3.605 -2.039 1.00 98.44 71 ALA A CA 1
ATOM 572 C C . ALA A 1 71 ? -3.596 2.661 -2.790 1.00 98.44 71 ALA A C 1
ATOM 574 O O . ALA A 1 71 ? -3.125 1.791 -3.523 1.00 98.44 71 ALA A O 1
ATOM 575 N N . LEU A 1 72 ? -4.915 2.843 -2.658 1.00 98.25 72 LEU A N 1
ATOM 576 C CA . LEU A 1 72 ? -5.903 2.107 -3.454 1.00 98.25 72 LEU A CA 1
ATOM 577 C C . LEU A 1 72 ? -5.764 2.412 -4.945 1.00 98.25 72 LEU A C 1
ATOM 579 O O . LEU A 1 72 ? -5.715 1.487 -5.754 1.00 98.25 72 LEU A O 1
ATOM 583 N N . GLN A 1 73 ? -5.653 3.691 -5.305 1.00 98.38 73 GLN A N 1
ATOM 584 C CA . GLN A 1 73 ? -5.445 4.091 -6.693 1.00 98.38 73 GLN A CA 1
ATOM 585 C C . GLN A 1 73 ? -4.159 3.474 -7.255 1.00 98.38 73 GLN A C 1
ATOM 587 O O . GLN A 1 73 ? -4.170 2.906 -8.344 1.00 98.38 73 GLN A O 1
ATOM 592 N N . TYR A 1 74 ? -3.069 3.522 -6.493 1.00 98.25 74 TYR A N 1
ATOM 593 C CA . TYR A 1 74 ? -1.792 2.953 -6.905 1.00 98.25 74 TYR A CA 1
ATOM 594 C C . TYR A 1 74 ? -1.857 1.432 -7.120 1.00 98.25 74 TYR A C 1
ATOM 596 O O . TYR A 1 74 ? -1.227 0.915 -8.038 1.00 98.25 74 TYR A O 1
ATOM 604 N N . ILE A 1 75 ? -2.636 0.697 -6.317 1.00 97.25 75 ILE A N 1
ATOM 605 C CA . ILE A 1 75 ? -2.871 -0.742 -6.535 1.00 97.25 75 ILE A CA 1
ATOM 606 C C . ILE A 1 75 ? -3.560 -0.986 -7.881 1.00 97.25 75 ILE A C 1
ATOM 608 O O . ILE A 1 75 ? -3.173 -1.905 -8.603 1.00 97.25 75 ILE A O 1
ATOM 612 N N . GLU A 1 76 ? -4.556 -0.173 -8.233 1.00 97.12 76 GLU A N 1
ATOM 613 C CA . GLU A 1 76 ? -5.232 -0.289 -9.526 1.00 97.12 76 GLU A CA 1
ATOM 614 C C . GLU A 1 76 ? -4.307 0.081 -10.688 1.00 97.12 76 GLU A C 1
ATOM 616 O O . GLU A 1 76 ? -4.291 -0.634 -11.685 1.00 97.12 76 GLU A O 1
ATOM 621 N N . GLU A 1 77 ? -3.477 1.119 -10.545 1.00 95.69 77 GLU A N 1
ATOM 622 C CA . GLU A 1 77 ? -2.442 1.475 -11.527 1.00 95.69 77 GLU A CA 1
ATOM 623 C C . GLU A 1 77 ? -1.454 0.325 -11.746 1.00 95.69 77 GLU A C 1
ATOM 625 O O . GLU A 1 77 ? -1.159 -0.016 -12.890 1.00 95.69 77 GLU A O 1
ATOM 630 N N . LEU A 1 78 ? -0.988 -0.318 -10.667 1.00 93.25 78 LEU A N 1
ATOM 631 C CA . LEU A 1 78 ? -0.090 -1.467 -10.760 1.00 93.25 78 LEU A CA 1
ATOM 632 C C . LEU A 1 78 ? -0.720 -2.623 -11.539 1.00 93.25 78 LEU A C 1
ATOM 634 O O . LEU A 1 78 ? -0.027 -3.232 -12.336 1.00 93.25 78 LEU A O 1
ATOM 638 N N . LYS A 1 79 ? -2.016 -2.911 -11.371 1.00 90.19 79 LYS A N 1
ATOM 639 C CA . LYS A 1 79 ? -2.700 -3.997 -12.105 1.00 90.19 79 LYS A CA 1
ATOM 640 C C . LYS A 1 79 ? -2.798 -3.764 -13.621 1.00 90.19 79 LYS A C 1
ATOM 642 O O . LYS A 1 79 ? -3.167 -4.695 -14.332 1.00 90.19 79 LYS A O 1
ATOM 647 N N . GLN A 1 80 ? -2.545 -2.544 -14.100 1.00 88.56 80 GLN A N 1
ATOM 648 C CA . GLN A 1 80 ? -2.616 -2.185 -15.523 1.00 88.56 80 GLN A CA 1
ATOM 649 C C . GLN A 1 80 ? -1.251 -2.158 -16.228 1.00 88.56 80 GLN A C 1
ATOM 651 O O . GLN A 1 80 ? -1.215 -1.903 -17.433 1.00 88.56 80 GLN A O 1
ATOM 656 N N . ILE A 1 81 ? -0.148 -2.362 -15.499 1.00 83.88 81 ILE A N 1
ATOM 657 C CA . ILE A 1 81 ? 1.203 -2.473 -16.077 1.00 83.88 81 ILE A CA 1
ATOM 658 C C . ILE A 1 81 ? 1.372 -3.860 -16.706 1.00 83.88 81 ILE A C 1
ATOM 660 O O . ILE A 1 81 ? 2.038 -3.944 -17.757 1.00 83.88 81 ILE A O 1
#

pLDDT: mean 91.7, std 9.91, range [60.72, 98.62]

Foldseek 3Di:
DVVVVVVVVPDPDPDPPCVVVVVLVVVDDPLLVVLLVLLVVCVVDDPVVSVVVSCVVCVVSVDDPVSNVVSVVVVVVSVVD

Sequence (81 aa):
TETGSAFLDHADLDMPDIKGYIDSVNSRSSRFLELVSTILYFDGLEAEEKKEKVFTIKSKQKYTNEEYDEALQYIEELKQI